Protein AF-A0A484ZHR4-F1 (afdb_monomer_lite)

Secondary structure (DSSP, 8-state):
--EEES-EEE-TT-EEEEEEESS-EEES-EEE-TT-EEEEEEES-EEEE-S----SEEEEETT-EEEE-S-----------

pLDDT: mean 91.7, std 12.53, range [49.0, 98.44]

Radius of gyration: 14.89 Å; chains: 1; bounding box: 23×51×29 Å

Structure (mmCIF, N/CA/C/O backbone):
data_AF-A0A484ZHR4-F1
#
_entry.id   AF-A0A484ZHR4-F1
#
loop_
_atom_site.group_PDB
_atom_site.id
_atom_site.type_symbol
_atom_site.label_atom_id
_atom_site.label_alt_id
_atom_site.label_comp_id
_atom_site.label_asym_id
_atom_site.label_entity_id
_atom_site.label_seq_id
_atom_site.pdbx_PDB_ins_code
_atom_site.Cartn_x
_atom_site.Cartn_y
_atom_site.Cartn_z
_atom_site.occupancy
_atom_site.B_iso_or_equiv
_atom_site.auth_seq_id
_atom_site.auth_comp_id
_atom_site.auth_asym_id
_atom_site.auth_atom_id
_atom_site.pdbx_PDB_model_num
ATOM 1 N N . MET A 1 1 ? -2.843 -12.230 12.505 1.00 85.31 1 MET A N 1
ATOM 2 C CA . MET A 1 1 ? -2.160 -10.935 12.687 1.00 85.31 1 MET A CA 1
ATOM 3 C C . MET A 1 1 ? -0.766 -11.007 12.078 1.00 85.31 1 MET A C 1
ATOM 5 O O . MET A 1 1 ? 0.035 -11.828 12.512 1.00 85.31 1 MET A O 1
ATOM 9 N N . MET A 1 2 ? -0.499 -10.178 11.071 1.00 92.06 2 MET A N 1
ATOM 10 C CA . MET A 1 2 ? 0.781 -10.045 10.370 1.00 92.06 2 MET A CA 1
ATOM 11 C C . MET A 1 2 ? 1.375 -8.654 10.629 1.00 92.06 2 MET A C 1
ATOM 13 O O . MET A 1 2 ? 0.634 -7.685 10.778 1.00 92.06 2 MET A O 1
ATOM 17 N N . GLN A 1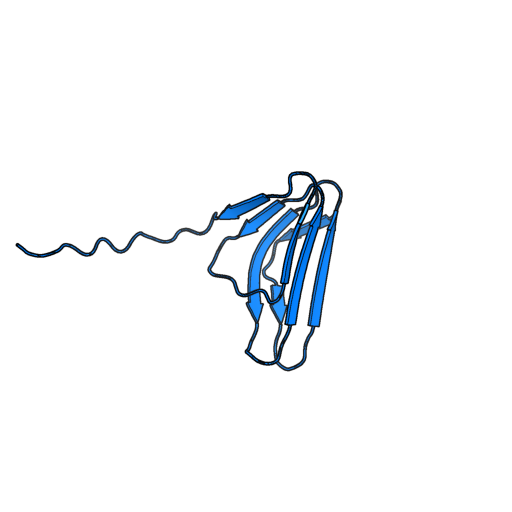 3 ? 2.703 -8.554 10.695 1.00 96.69 3 GLN A N 1
ATOM 18 C CA . GLN A 1 3 ? 3.423 -7.289 10.848 1.00 96.69 3 GLN A CA 1
ATOM 19 C C . GLN A 1 3 ? 4.500 -7.202 9.767 1.00 96.69 3 GLN A C 1
ATOM 21 O O . GLN A 1 3 ? 5.459 -7.973 9.789 1.00 96.69 3 GLN A O 1
ATOM 26 N N . ILE A 1 4 ? 4.337 -6.282 8.818 1.00 96.50 4 ILE A N 1
ATOM 27 C CA . ILE A 1 4 ? 5.301 -6.039 7.744 1.00 96.50 4 ILE A CA 1
ATOM 28 C C . ILE A 1 4 ? 5.987 -4.705 8.014 1.00 96.50 4 ILE A C 1
ATOM 30 O O . ILE A 1 4 ? 5.350 -3.655 8.006 1.00 96.50 4 ILE A O 1
ATOM 34 N N . ASN A 1 5 ? 7.300 -4.752 8.226 1.00 96.44 5 ASN A N 1
ATOM 35 C CA . ASN A 1 5 ? 8.141 -3.570 8.376 1.00 96.44 5 ASN A CA 1
ATOM 36 C C . ASN A 1 5 ? 9.103 -3.514 7.191 1.00 96.44 5 ASN A C 1
ATOM 38 O O . ASN A 1 5 ? 10.123 -4.201 7.171 1.00 96.44 5 ASN A O 1
ATOM 42 N N . GLY A 1 6 ? 8.734 -2.737 6.180 1.00 94.44 6 GLY A N 1
ATOM 43 C CA . GLY A 1 6 ? 9.401 -2.706 4.886 1.00 94.44 6 GLY A CA 1
ATOM 44 C C . GLY A 1 6 ? 8.439 -2.260 3.792 1.00 94.44 6 GLY A C 1
ATOM 45 O O . GLY A 1 6 ? 7.225 -2.403 3.924 1.00 94.44 6 GLY A O 1
ATOM 46 N N . GLY A 1 7 ? 8.981 -1.679 2.723 1.00 95.19 7 GLY A N 1
ATOM 47 C CA . GLY A 1 7 ? 8.166 -1.275 1.581 1.00 95.19 7 GLY A CA 1
ATOM 48 C C . GLY A 1 7 ? 7.802 -2.453 0.678 1.00 95.19 7 GLY A C 1
ATOM 49 O O . GLY A 1 7 ? 8.533 -3.442 0.605 1.00 95.19 7 GLY A O 1
ATOM 50 N N . LEU A 1 8 ? 6.688 -2.318 -0.033 1.00 97.56 8 LEU A N 1
ATOM 51 C CA . LEU A 1 8 ? 6.274 -3.224 -1.098 1.00 97.56 8 LEU A CA 1
ATOM 52 C C . LEU A 1 8 ? 6.786 -2.662 -2.423 1.00 97.56 8 LEU A C 1
ATOM 54 O O . LEU A 1 8 ? 6.472 -1.524 -2.766 1.00 97.56 8 LEU A O 1
ATOM 58 N N . TYR A 1 9 ? 7.574 -3.442 -3.157 1.00 97.38 9 TYR A N 1
ATOM 59 C CA . TYR A 1 9 ? 8.162 -3.013 -4.425 1.00 97.38 9 TYR A CA 1
ATOM 60 C C . TYR A 1 9 ? 7.899 -4.065 -5.495 1.00 97.38 9 TYR A C 1
ATOM 62 O O . TYR A 1 9 ? 8.457 -5.160 -5.437 1.00 97.38 9 TYR A O 1
ATOM 70 N N . ALA A 1 10 ? 7.060 -3.726 -6.470 1.00 97.75 10 ALA A N 1
ATOM 71 C CA . ALA A 1 10 ? 6.802 -4.565 -7.633 1.00 97.75 10 ALA A CA 1
ATOM 72 C C . ALA A 1 10 ? 7.495 -3.975 -8.870 1.00 97.75 10 ALA A C 1
ATOM 74 O O . ALA A 1 10 ? 7.450 -2.771 -9.112 1.00 97.75 10 ALA A O 1
ATOM 75 N N . GLN A 1 11 ? 8.158 -4.821 -9.653 1.00 96.94 11 GLN A N 1
ATOM 76 C CA . GLN A 1 11 ? 8.837 -4.426 -10.888 1.00 96.94 11 GLN A CA 1
ATOM 77 C C . GLN A 1 11 ? 8.543 -5.424 -11.999 1.00 96.94 11 GLN A C 1
ATOM 79 O O . GLN A 1 11 ? 8.295 -6.606 -11.745 1.00 96.94 11 GLN A O 1
ATOM 84 N N . ASN A 1 12 ? 8.655 -4.971 -13.241 1.00 95.06 12 ASN A N 1
ATOM 85 C CA . ASN A 1 12 ? 8.281 -5.708 -14.434 1.00 95.06 12 ASN A CA 1
ATOM 86 C C . ASN A 1 12 ? 6.834 -6.203 -14.298 1.00 95.06 12 ASN A C 1
ATOM 88 O O . ASN A 1 12 ? 5.976 -5.519 -13.767 1.00 95.06 12 ASN A O 1
ATOM 92 N N . ARG A 1 13 ? 6.550 -7.439 -14.708 1.00 95.62 13 ARG A N 1
ATOM 93 C CA . ARG A 1 13 ? 5.215 -8.048 -14.603 1.00 95.62 13 ARG A CA 1
ATOM 94 C C . ARG A 1 13 ? 4.944 -8.681 -13.227 1.00 95.62 13 ARG A C 1
ATOM 96 O O . ARG A 1 13 ? 4.177 -9.638 -13.148 1.00 95.62 13 ARG A O 1
ATOM 103 N N . ALA A 1 14 ? 5.631 -8.233 -12.172 1.00 97.69 14 ALA A N 1
ATOM 104 C CA . ALA A 1 14 ? 5.439 -8.773 -10.829 1.00 97.69 14 ALA A CA 1
ATOM 105 C C . ALA A 1 14 ? 4.086 -8.348 -10.253 1.00 97.69 14 ALA A C 1
ATOM 107 O O . ALA A 1 14 ? 3.623 -7.229 -10.475 1.00 97.69 14 ALA A O 1
ATOM 108 N N . VAL A 1 15 ? 3.489 -9.245 -9.473 1.00 97.81 15 VAL A N 1
ATOM 109 C CA . VAL A 1 15 ? 2.233 -9.000 -8.767 1.00 97.81 15 VAL A CA 1
ATOM 110 C C . VAL A 1 15 ? 2.477 -9.180 -7.278 1.00 97.81 15 VAL A C 1
ATOM 112 O O . VAL A 1 15 ? 2.935 -10.236 -6.843 1.00 97.81 15 VAL A O 1
ATOM 115 N N . ILE A 1 16 ? 2.164 -8.142 -6.510 1.00 97.94 16 ILE A N 1
ATOM 116 C CA . ILE A 1 16 ? 2.002 -8.203 -5.062 1.00 97.94 16 ILE A CA 1
ATOM 117 C C . ILE A 1 16 ? 0.508 -8.076 -4.800 1.00 97.94 16 ILE A C 1
ATOM 119 O O . ILE A 1 16 ? -0.078 -7.029 -5.061 1.00 97.94 16 ILE A O 1
ATOM 123 N N . ASP A 1 17 ? -0.099 -9.146 -4.307 1.00 97.88 17 ASP A N 1
ATOM 124 C CA . ASP A 1 17 ? -1.481 -9.148 -3.840 1.00 97.88 17 ASP A CA 1
ATOM 125 C C . ASP A 1 17 ? -1.457 -9.433 -2.340 1.00 97.88 17 ASP A C 1
ATOM 127 O O . ASP A 1 17 ? -1.104 -10.537 -1.916 1.00 97.88 17 ASP A O 1
ATOM 131 N N . LEU A 1 18 ? -1.687 -8.392 -1.540 1.00 97.56 18 LEU A N 1
ATOM 132 C CA . LEU A 1 18 ? -1.543 -8.442 -0.092 1.00 97.56 18 LEU A CA 1
ATOM 133 C C . LEU A 1 18 ? -2.906 -8.272 0.576 1.00 97.56 18 LEU A C 1
ATOM 135 O O . LEU A 1 18 ? -3.503 -7.198 0.523 1.00 97.56 18 LEU A O 1
ATOM 139 N N . ASP A 1 19 ? -3.342 -9.326 1.260 1.00 97.81 19 ASP A N 1
ATOM 140 C CA . ASP A 1 19 ? -4.518 -9.323 2.124 1.00 97.81 19 ASP A CA 1
ATOM 141 C C . ASP A 1 19 ? -4.082 -9.233 3.595 1.00 97.81 19 ASP A C 1
ATOM 143 O O . ASP A 1 19 ? -3.338 -10.076 4.109 1.00 97.81 19 ASP A O 1
ATOM 147 N N . MET A 1 20 ? -4.505 -8.163 4.262 1.00 97.69 20 MET A N 1
ATOM 148 C CA . MET A 1 20 ? -4.229 -7.875 5.661 1.00 97.69 20 MET A CA 1
ATOM 149 C C . MET A 1 20 ? -5.520 -7.954 6.463 1.00 97.69 20 MET A C 1
ATOM 151 O O . MET A 1 20 ? -6.410 -7.129 6.284 1.00 97.69 20 MET A O 1
ATOM 155 N N . THR A 1 21 ? -5.581 -8.884 7.414 1.00 97.38 21 THR A N 1
ATOM 156 C CA . THR A 1 21 ? -6.750 -9.058 8.284 1.00 97.38 21 THR A CA 1
ATOM 157 C C . THR A 1 21 ? -6.384 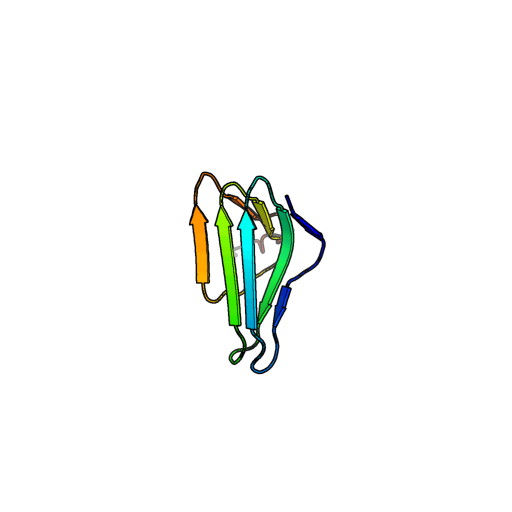-9.016 9.768 1.00 97.38 21 THR A C 1
ATOM 159 O O . THR A 1 21 ? -5.235 -9.272 10.151 1.00 97.38 21 THR A O 1
ATOM 162 N N . SER A 1 22 ? -7.375 -8.787 10.631 1.00 95.00 22 SER A N 1
ATOM 163 C CA . SER A 1 22 ? -7.298 -9.094 12.071 1.00 95.00 22 SER A CA 1
ATOM 164 C C . SER A 1 22 ? -6.159 -8.365 12.804 1.00 95.00 22 SER A C 1
ATOM 166 O O . SER A 1 22 ? -5.237 -8.997 13.341 1.00 95.00 22 SER A O 1
ATOM 168 N N . GLY A 1 23 ? -6.191 -7.034 12.784 1.00 95.62 23 GLY A N 1
ATOM 169 C CA . GLY A 1 23 ? -5.204 -6.167 13.428 1.00 95.62 23 GLY A CA 1
ATOM 170 C C . GLY A 1 23 ? -3.829 -6.168 12.758 1.00 95.62 23 GLY A C 1
ATOM 171 O O . GLY A 1 23 ? -2.836 -5.816 13.398 1.00 95.62 23 GLY A O 1
ATOM 172 N N . SER A 1 24 ? -3.721 -6.615 11.503 1.00 98.19 24 SER A N 1
ATOM 173 C CA . SER A 1 24 ? -2.436 -6.642 10.796 1.00 98.19 24 SER A CA 1
ATOM 174 C C . SER A 1 24 ? -1.929 -5.228 10.520 1.00 98.19 24 SER A C 1
ATOM 176 O O . SER A 1 24 ? -2.720 -4.300 10.337 1.00 98.19 24 SER A O 1
ATOM 178 N N . ALA A 1 25 ? -0.606 -5.057 10.462 1.00 98.00 25 ALA A N 1
ATOM 179 C CA . ALA A 1 25 ? -0.023 -3.770 10.110 1.00 98.00 25 ALA A CA 1
ATOM 180 C C . ALA A 1 25 ? 1.103 -3.846 9.075 1.00 98.00 25 ALA A C 1
ATOM 182 O O . ALA A 1 25 ? 1.944 -4.744 9.098 1.00 98.00 25 ALA A O 1
ATOM 183 N N . LEU A 1 26 ? 1.115 -2.847 8.193 1.00 98.31 26 LEU A N 1
ATOM 184 C CA . LEU A 1 26 ? 2.165 -2.559 7.222 1.00 98.31 26 LEU A CA 1
ATOM 185 C C . LEU A 1 26 ? 2.785 -1.213 7.588 1.00 98.31 26 LEU A C 1
ATOM 187 O O . LEU A 1 26 ? 2.076 -0.218 7.699 1.00 98.31 26 LEU A O 1
ATOM 191 N N . THR A 1 27 ? 4.100 -1.161 7.754 1.00 97.88 27 THR A N 1
ATOM 192 C CA . THR A 1 27 ? 4.855 0.083 7.928 1.00 97.88 27 THR A CA 1
ATOM 193 C C . THR A 1 27 ? 5.880 0.191 6.811 1.00 97.88 27 THR A C 1
ATOM 195 O O . THR A 1 27 ? 6.871 -0.539 6.788 1.00 97.88 27 THR A O 1
ATOM 198 N N . GLY A 1 28 ? 5.630 1.100 5.874 1.00 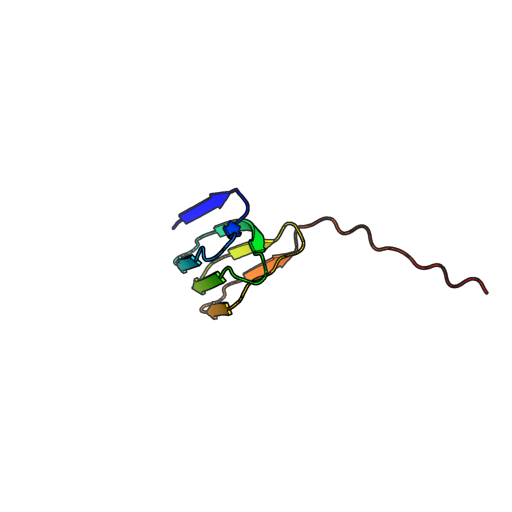96.75 28 GLY A N 1
ATOM 199 C CA . GLY A 1 28 ? 6.398 1.220 4.641 1.00 96.75 28 GLY A CA 1
ATOM 200 C C . GLY A 1 28 ? 5.611 1.939 3.552 1.00 96.75 28 GLY A C 1
ATOM 201 O O . GLY A 1 28 ? 4.447 2.288 3.741 1.00 96.75 28 GLY A O 1
ATOM 202 N N . LEU A 1 29 ? 6.246 2.145 2.406 1.00 96.75 29 LEU A N 1
ATOM 203 C CA . LEU A 1 29 ? 5.595 2.621 1.188 1.00 96.75 29 LEU A CA 1
ATOM 204 C C . LEU A 1 29 ? 5.248 1.439 0.276 1.00 96.75 29 LEU A C 1
ATOM 206 O O . LEU A 1 29 ? 5.820 0.358 0.418 1.00 96.75 29 LEU A O 1
ATOM 210 N N . ALA A 1 30 ? 4.352 1.648 -0.678 1.00 97.75 30 ALA A N 1
ATOM 211 C CA . ALA A 1 30 ? 4.088 0.705 -1.759 1.00 97.75 30 ALA A CA 1
ATOM 212 C C . ALA A 1 30 ? 4.438 1.366 -3.090 1.00 97.75 30 ALA A C 1
ATOM 214 O O . ALA A 1 30 ? 4.000 2.481 -3.347 1.00 97.75 30 ALA A O 1
ATOM 215 N N . ASN A 1 31 ? 5.236 0.720 -3.931 1.00 97.38 31 ASN A N 1
ATOM 216 C CA . ASN A 1 31 ? 5.618 1.274 -5.221 1.00 97.38 31 ASN A CA 1
ATOM 217 C C . ASN A 1 31 ? 5.646 0.201 -6.307 1.00 97.38 31 ASN A C 1
ATOM 219 O O . ASN A 1 31 ? 5.946 -0.969 -6.053 1.00 97.38 31 ASN A O 1
ATOM 223 N N . GLN A 1 32 ? 5.372 0.636 -7.530 1.00 96.62 32 GLN A N 1
ATOM 224 C CA . GLN A 1 32 ? 5.408 -0.195 -8.717 1.00 96.62 32 GLN A CA 1
ATOM 225 C C . GLN A 1 32 ? 5.906 0.576 -9.939 1.00 96.62 32 GLN A C 1
ATOM 227 O O . GLN A 1 32 ? 5.732 1.793 -10.026 1.00 96.62 32 GLN A O 1
ATOM 232 N N . ASP A 1 33 ? 6.477 -0.139 -10.909 1.00 94.69 33 ASP A N 1
ATOM 233 C CA . ASP A 1 33 ? 6.546 0.384 -12.274 1.00 94.69 33 ASP A CA 1
ATOM 234 C C . ASP A 1 33 ? 5.211 0.211 -13.018 1.00 94.69 33 ASP A C 1
ATOM 236 O O . ASP A 1 33 ? 4.290 -0.444 -12.540 1.00 94.69 33 ASP A O 1
ATOM 240 N N . ALA A 1 34 ? 5.099 0.810 -14.206 1.00 91.62 34 ALA A N 1
ATOM 241 C CA . ALA A 1 34 ? 3.851 0.852 -14.970 1.00 91.62 34 ALA A CA 1
ATOM 242 C C . ALA A 1 34 ? 3.319 -0.524 -15.417 1.00 91.62 34 ALA A C 1
ATOM 244 O O . ALA A 1 34 ? 2.169 -0.615 -15.845 1.00 91.62 34 ALA A O 1
ATOM 245 N N . THR A 1 35 ? 4.146 -1.573 -15.380 1.00 95.00 35 THR A N 1
ATOM 246 C CA . THR A 1 35 ? 3.777 -2.922 -15.833 1.00 95.00 35 THR A CA 1
ATOM 247 C C . THR A 1 35 ? 3.501 -3.895 -14.697 1.00 95.00 35 THR A C 1
ATOM 249 O O . THR A 1 35 ? 3.025 -5.004 -14.963 1.00 95.00 35 THR A O 1
ATOM 252 N N . ALA A 1 36 ? 3.793 -3.493 -13.461 1.00 97.62 36 ALA A N 1
ATOM 253 C CA . ALA A 1 36 ? 3.615 -4.331 -12.293 1.00 97.62 36 ALA A CA 1
ATOM 254 C C . ALA A 1 36 ? 2.207 -4.167 -11.714 1.00 97.62 36 ALA A C 1
ATOM 256 O O . ALA A 1 36 ? 1.319 -3.528 -12.289 1.00 97.62 36 ALA A O 1
ATOM 257 N N . THR A 1 37 ? 1.948 -4.840 -10.599 1.00 97.94 37 THR A N 1
ATOM 258 C CA . THR A 1 37 ? 0.703 -4.671 -9.858 1.00 97.94 37 THR A CA 1
ATOM 259 C C . THR A 1 37 ? 0.960 -4.798 -8.369 1.00 97.94 37 THR A C 1
ATOM 261 O O . THR A 1 37 ? 1.581 -5.760 -7.920 1.00 97.94 37 THR A O 1
ATOM 264 N N . VAL A 1 38 ? 0.448 -3.839 -7.605 1.00 98.31 38 VAL A N 1
ATOM 265 C CA . VAL A 1 38 ? 0.344 -3.899 -6.149 1.00 98.31 38 VAL A CA 1
ATOM 266 C C . VAL A 1 38 ? -1.119 -3.697 -5.768 1.00 98.31 38 VAL A C 1
ATOM 268 O O . VAL A 1 38 ? -1.664 -2.604 -5.929 1.00 98.31 38 VAL A O 1
ATOM 271 N N . ASN A 1 39 ? -1.749 -4.753 -5.264 1.00 98.44 39 ASN A N 1
ATOM 272 C CA . ASN A 1 39 ? -3.097 -4.735 -4.711 1.00 98.44 39 ASN A CA 1
ATOM 273 C C . ASN A 1 39 ? -3.017 -4.885 -3.192 1.00 98.44 39 ASN A C 1
ATOM 275 O O . ASN A 1 39 ? -2.264 -5.719 -2.685 1.00 98.44 39 ASN A O 1
ATOM 279 N N . LEU A 1 40 ? -3.790 -4.069 -2.478 1.00 98.19 40 LEU A N 1
ATOM 280 C CA . LEU A 1 40 ? -3.847 -4.085 -1.024 1.00 98.19 40 LEU A CA 1
ATOM 281 C C . LEU A 1 40 ? -5.302 -4.166 -0.557 1.00 98.19 40 LEU A C 1
ATOM 283 O O . LEU A 1 40 ? -6.074 -3.222 -0.736 1.00 98.19 40 LEU A O 1
ATOM 287 N N . ALA A 1 41 ? -5.655 -5.285 0.068 1.00 98.31 41 ALA A N 1
ATOM 288 C CA . ALA A 1 41 ? -6.911 -5.466 0.781 1.00 98.31 41 ALA A CA 1
ATOM 289 C C . ALA A 1 41 ? -6.640 -5.419 2.288 1.00 98.31 41 ALA A C 1
ATOM 291 O O . ALA A 1 41 ? -5.738 -6.086 2.789 1.00 98.31 41 ALA A O 1
ATOM 292 N N . MET A 1 42 ? -7.384 -4.585 3.011 1.00 98.38 42 MET A N 1
ATOM 293 C CA . MET A 1 42 ? -7.211 -4.391 4.447 1.00 98.38 42 MET A CA 1
ATOM 294 C C . MET A 1 42 ? -8.546 -4.510 5.167 1.00 98.38 42 MET A C 1
ATOM 296 O O . MET A 1 42 ? -9.426 -3.666 4.994 1.00 98.38 42 MET A O 1
ATOM 300 N N . ASP A 1 43 ? -8.642 -5.469 6.076 1.00 98.31 43 ASP A N 1
ATOM 301 C CA . ASP A 1 43 ? -9.776 -5.692 6.963 1.00 98.31 43 ASP A CA 1
ATOM 302 C C . ASP A 1 43 ? -9.340 -5.588 8.432 1.00 98.31 43 ASP A C 1
ATOM 304 O O . ASP A 1 43 ? -8.432 -6.308 8.857 1.00 98.31 43 ASP A O 1
ATOM 308 N N . ASP A 1 44 ? -9.932 -4.664 9.199 1.00 98.06 44 ASP A N 1
ATOM 309 C CA . ASP A 1 44 ? -9.529 -4.377 10.590 1.00 98.06 44 ASP A CA 1
ATOM 310 C C . ASP A 1 44 ? -7.997 -4.233 10.733 1.00 98.06 44 ASP A C 1
ATOM 312 O O . ASP A 1 44 ? -7.353 -4.872 11.560 1.00 98.06 44 ASP A O 1
ATOM 316 N N . SER A 1 45 ? -7.365 -3.482 9.828 1.00 98.44 45 SER A N 1
ATOM 317 C CA . SER A 1 45 ? -5.903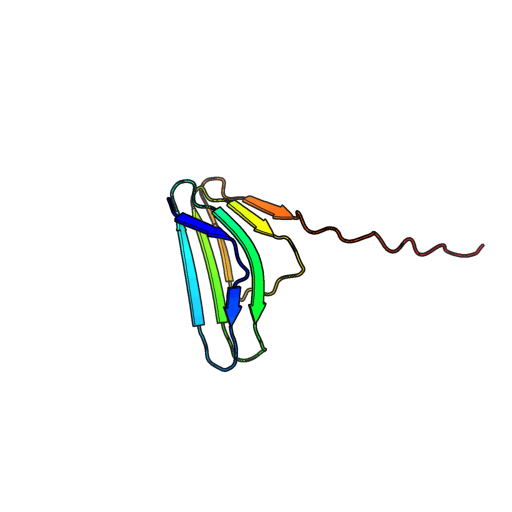 -3.453 9.684 1.00 98.44 45 SER A CA 1
ATOM 318 C C . SER A 1 45 ? -5.358 -2.043 9.440 1.00 98.44 45 SER A C 1
ATOM 320 O O . SER A 1 45 ? -6.090 -1.099 9.136 1.00 98.44 45 SER A O 1
ATOM 322 N N . ARG A 1 46 ? -4.041 -1.860 9.585 1.00 98.19 46 ARG A N 1
ATOM 323 C CA . ARG A 1 46 ? -3.410 -0.533 9.522 1.00 98.19 46 ARG A CA 1
ATOM 324 C C . ARG A 1 46 ? -2.214 -0.469 8.586 1.00 98.19 46 ARG A C 1
ATOM 326 O O . ARG A 1 46 ? -1.275 -1.243 8.707 1.00 98.19 46 ARG A O 1
ATOM 333 N N . TRP A 1 47 ? -2.181 0.541 7.729 1.00 98.25 47 TRP A N 1
ATOM 334 C CA . TRP A 1 47 ? -1.014 0.871 6.922 1.00 98.25 47 TRP A CA 1
ATOM 335 C C . TRP A 1 47 ? -0.425 2.206 7.381 1.00 98.25 47 TRP A C 1
ATOM 337 O O . TRP A 1 47 ? -1.026 3.260 7.201 1.00 98.25 47 TRP A O 1
ATOM 347 N N . ASN A 1 48 ? 0.759 2.168 7.986 1.00 97.69 48 ASN A N 1
ATOM 348 C CA . ASN A 1 48 ? 1.589 3.335 8.266 1.00 97.69 48 ASN A CA 1
ATOM 349 C C . ASN A 1 48 ? 2.407 3.677 7.007 1.00 97.69 48 ASN A C 1
ATOM 351 O O . ASN A 1 48 ? 3.523 3.182 6.814 1.00 97.69 48 ASN A O 1
ATOM 355 N N . MET A 1 49 ? 1.817 4.489 6.133 1.00 97.19 49 MET A N 1
ATOM 356 C CA . MET A 1 49 ? 2.397 4.921 4.865 1.00 97.19 49 MET A CA 1
ATOM 357 C C . MET A 1 49 ? 3.450 6.004 5.119 1.00 97.19 49 MET A C 1
ATOM 359 O O . MET A 1 49 ? 3.130 7.155 5.430 1.00 97.19 49 MET A O 1
ATOM 363 N N . ASN A 1 50 ? 4.725 5.630 5.005 1.00 95.25 50 ASN A N 1
ATOM 364 C CA . ASN A 1 50 ? 5.858 6.490 5.362 1.00 95.25 50 ASN A CA 1
ATOM 365 C C . ASN A 1 50 ? 6.532 7.199 4.172 1.00 95.25 50 ASN A C 1
ATOM 367 O O . ASN A 1 50 ? 7.541 7.876 4.358 1.00 95.25 50 ASN A O 1
ATOM 371 N N . GLY A 1 51 ? 5.960 7.084 2.975 1.00 93.62 51 GLY A N 1
ATOM 372 C CA . GLY A 1 51 ? 6.399 7.771 1.764 1.00 93.62 51 GLY A CA 1
ATOM 373 C C . GLY A 1 51 ? 5.338 7.686 0.671 1.00 93.62 51 GLY A C 1
ATOM 374 O O . GLY A 1 51 ? 4.384 6.913 0.800 1.00 93.62 51 GLY A O 1
ATOM 375 N N . ASP A 1 52 ? 5.507 8.476 -0.390 1.00 94.38 52 ASP A N 1
ATOM 376 C CA . ASP A 1 52 ? 4.620 8.459 -1.558 1.00 94.38 52 ASP A CA 1
ATOM 377 C C . ASP A 1 52 ? 4.476 7.030 -2.092 1.00 94.38 52 ASP A C 1
ATOM 379 O O . ASP A 1 52 ? 5.450 6.276 -2.153 1.00 94.38 52 ASP A O 1
ATOM 383 N N . SER A 1 53 ? 3.245 6.640 -2.425 1.00 96.62 53 SER A N 1
ATOM 384 C CA . SER A 1 53 ? 2.925 5.258 -2.772 1.00 96.62 53 SER A CA 1
ATOM 385 C C . SER A 1 53 ? 2.013 5.169 -3.986 1.00 96.62 53 SER A C 1
ATOM 387 O O . SER A 1 53 ? 1.145 6.017 -4.195 1.00 96.62 53 SER A O 1
ATOM 389 N N . LEU A 1 54 ? 2.210 4.107 -4.761 1.00 96.81 54 LEU A N 1
ATOM 390 C CA . LEU A 1 54 ? 1.413 3.724 -5.915 1.00 96.81 54 LEU A CA 1
ATOM 391 C C . LEU A 1 54 ? 0.874 2.312 -5.688 1.00 96.81 54 LEU A C 1
ATOM 393 O O . LEU A 1 54 ? 1.640 1.368 -5.499 1.00 96.81 54 LEU A O 1
ATOM 397 N N . VAL A 1 55 ? -0.450 2.185 -5.725 1.00 97.31 55 VAL A N 1
ATOM 398 C CA . VAL A 1 55 ? -1.180 0.914 -5.656 1.00 97.31 55 VAL A CA 1
ATOM 399 C C . VAL A 1 55 ? -2.224 0.886 -6.765 1.00 97.31 55 VAL A C 1
ATOM 401 O O . VAL A 1 55 ? -2.765 1.927 -7.137 1.00 97.31 55 VAL A O 1
ATOM 404 N N . ASN A 1 56 ? -2.497 -0.295 -7.307 1.00 98.06 56 ASN A N 1
ATOM 405 C CA . ASN A 1 56 ? -3.479 -0.475 -8.373 1.00 98.06 56 ASN A CA 1
ATOM 406 C C . ASN A 1 56 ? -4.889 -0.557 -7.787 1.00 98.06 56 ASN A C 1
ATOM 408 O O . ASN A 1 56 ? -5.803 0.079 -8.302 1.00 98.06 56 ASN A O 1
ATOM 412 N N . ASN A 1 57 ? -5.047 -1.309 -6.695 1.00 97.81 57 ASN A N 1
ATOM 413 C CA . ASN A 1 57 ? -6.302 -1.435 -5.965 1.00 97.81 57 ASN A CA 1
ATOM 414 C C . ASN A 1 57 ? -6.043 -1.310 -4.465 1.00 97.81 57 ASN A C 1
ATOM 416 O O . ASN A 1 57 ? -5.134 -1.948 -3.933 1.00 97.81 57 ASN A O 1
ATOM 420 N N . LEU A 1 58 ? -6.863 -0.500 -3.796 1.00 97.94 58 LEU A N 1
ATOM 421 C CA . LEU A 1 58 ? -6.858 -0.336 -2.348 1.00 97.94 58 LEU A CA 1
ATOM 422 C C . LEU A 1 58 ? -8.272 -0.546 -1.816 1.00 97.94 58 LEU A C 1
ATOM 424 O O . LEU A 1 58 ? -9.168 0.248 -2.105 1.00 97.94 58 LEU A O 1
ATOM 428 N N . GLN A 1 59 ? -8.457 -1.593 -1.022 1.00 98.38 59 GLN A N 1
ATOM 429 C CA . GLN A 1 59 ? -9.710 -1.885 -0.340 1.00 98.38 59 GLN A CA 1
ATOM 430 C C . GLN A 1 59 ? -9.513 -1.770 1.170 1.00 98.38 59 GLN A C 1
ATOM 432 O O . GLN A 1 59 ? -8.626 -2.403 1.734 1.00 98.38 59 GLN A O 1
ATOM 437 N N . LEU A 1 60 ? -10.367 -0.980 1.823 1.00 97.94 60 LEU A N 1
ATOM 438 C CA . LEU A 1 60 ? -10.370 -0.779 3.271 1.00 97.94 60 LEU A CA 1
ATOM 439 C C . LEU A 1 60 ? -11.748 -1.156 3.824 1.00 97.94 60 LEU A C 1
ATOM 441 O O . LEU A 1 60 ? -12.748 -0.527 3.480 1.00 97.94 60 LEU A O 1
ATOM 445 N N . THR A 1 61 ? -11.804 -2.163 4.686 1.00 97.88 61 THR A N 1
ATOM 446 C CA . THR A 1 61 ? -13.028 -2.642 5.341 1.00 97.88 61 THR A CA 1
ATOM 447 C C . THR A 1 61 ? -12.846 -2.749 6.855 1.00 97.88 61 THR A C 1
ATOM 449 O O . THR A 1 61 ? -11.730 -2.696 7.370 1.00 97.88 61 THR A O 1
ATOM 452 N N . ASN A 1 62 ? -13.963 -2.823 7.589 1.00 96.88 62 ASN A N 1
ATOM 453 C CA . ASN A 1 62 ? -14.001 -3.064 9.038 1.00 96.88 62 ASN A CA 1
ATOM 454 C C . ASN A 1 62 ? -13.070 -2.164 9.874 1.00 96.88 62 ASN A C 1
ATOM 456 O O . ASN A 1 62 ? -12.389 -2.624 10.780 1.00 96.88 62 ASN A O 1
ATOM 460 N N . GLY A 1 63 ? -13.044 -0.860 9.576 1.00 95.56 63 GLY A N 1
ATOM 461 C CA . GLY A 1 63 ? -12.262 0.112 10.351 1.00 95.56 63 GLY A CA 1
ATOM 462 C C . GLY A 1 63 ? -10.780 0.186 9.982 1.00 95.56 63 GLY A C 1
ATOM 463 O O . GLY A 1 63 ? -10.015 0.830 10.698 1.00 95.56 63 GLY A O 1
ATOM 464 N N . SER A 1 64 ? -10.372 -0.419 8.863 1.00 98.19 64 SER A N 1
ATOM 465 C CA . SER A 1 64 ? -9.008 -0.293 8.355 1.00 98.19 64 SER A CA 1
ATOM 466 C C . SER A 1 64 ? -8.590 1.158 8.118 1.00 98.19 64 SER A C 1
ATOM 468 O O . SER A 1 64 ? -9.370 1.987 7.647 1.00 98.19 64 SER A O 1
ATOM 470 N N . THR A 1 65 ? -7.326 1.466 8.417 1.00 98.00 65 THR A N 1
ATOM 471 C CA . THR A 1 65 ? -6.791 2.833 8.336 1.00 98.00 65 THR A CA 1
ATOM 472 C C . THR A 1 65 ? -5.499 2.906 7.538 1.00 98.00 65 THR A C 1
ATOM 474 O O . THR A 1 65 ? -4.603 2.080 7.704 1.00 98.00 65 THR A O 1
ATOM 477 N N . VAL A 1 66 ? -5.368 3.957 6.728 1.00 97.81 66 VAL A N 1
ATOM 478 C CA . VAL A 1 66 ? -4.085 4.388 6.163 1.00 97.81 66 VAL A CA 1
ATOM 479 C C . VAL A 1 66 ? -3.655 5.643 6.911 1.00 97.81 66 VAL A C 1
ATOM 481 O O . VAL A 1 66 ? -4.335 6.667 6.882 1.00 97.81 66 VAL A O 1
ATOM 484 N N . ALA A 1 67 ? -2.540 5.553 7.624 1.00 96.38 67 ALA A N 1
ATOM 485 C CA . ALA A 1 67 ? -1.940 6.656 8.348 1.00 96.38 67 ALA A CA 1
ATOM 486 C C . ALA A 1 67 ? -0.728 7.171 7.574 1.00 96.38 67 ALA A C 1
ATOM 488 O O . ALA A 1 67 ? 0.260 6.458 7.415 1.00 96.38 67 ALA A O 1
ATOM 489 N N . PHE A 1 68 ? -0.791 8.422 7.126 1.00 94.75 68 PHE A N 1
ATOM 490 C CA . PHE A 1 68 ? 0.326 9.099 6.473 1.00 94.75 68 PHE A CA 1
ATOM 491 C C . PHE A 1 68 ? 1.337 9.532 7.535 1.00 94.75 68 PHE A C 1
ATOM 493 O O . PHE A 1 68 ? 1.137 10.521 8.238 1.00 94.75 68 PHE A O 1
ATOM 500 N N . THR A 1 69 ? 2.406 8.757 7.687 1.00 92.44 69 THR A N 1
ATOM 501 C CA . THR A 1 69 ? 3.465 8.989 8.682 1.00 92.44 69 THR A CA 1
ATOM 502 C C . THR A 1 69 ? 4.761 9.494 8.051 1.00 92.44 69 THR A C 1
ATOM 504 O O . THR A 1 69 ? 5.743 9.708 8.758 1.00 92.44 69 THR A O 1
ATOM 507 N N . GLY A 1 70 ? 4.792 9.645 6.725 1.00 80.44 70 GLY A N 1
ATOM 508 C CA . GLY A 1 70 ? 5.932 10.208 6.009 1.00 80.44 70 GLY A CA 1
ATOM 509 C C . GLY A 1 70 ? 6.131 11.685 6.342 1.00 80.44 70 GLY A C 1
ATOM 510 O O . GLY A 1 70 ? 5.175 12.450 6.460 1.00 80.44 70 GLY A O 1
ATOM 511 N N . THR A 1 71 ? 7.385 12.111 6.482 1.00 69.12 71 THR A N 1
ATOM 512 C CA . THR A 1 71 ? 7.728 13.518 6.707 1.00 69.12 71 THR A CA 1
ATOM 513 C C . THR A 1 71 ? 7.818 14.249 5.370 1.00 69.12 71 THR A C 1
ATOM 515 O O . THR A 1 71 ? 8.909 14.458 4.839 1.00 69.12 71 THR A O 1
ATOM 518 N N . THR A 1 72 ? 6.692 14.664 4.794 1.00 58.38 72 THR A N 1
ATOM 519 C CA . THR A 1 72 ? 6.745 15.690 3.746 1.00 58.38 72 THR A CA 1
ATOM 520 C C . TH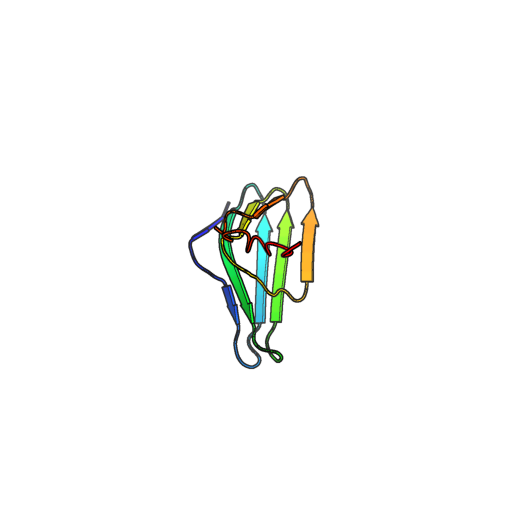R A 1 72 ? 6.976 17.035 4.425 1.00 58.38 72 THR A C 1
ATOM 522 O O . THR A 1 72 ? 6.066 17.557 5.069 1.00 58.38 72 THR A O 1
ATOM 525 N N . THR A 1 73 ? 8.171 17.619 4.303 1.00 58.53 73 THR A N 1
ATOM 526 C CA . THR A 1 73 ? 8.353 19.044 4.618 1.00 58.53 73 THR A CA 1
ATOM 527 C C . THR A 1 73 ? 7.435 19.830 3.681 1.00 58.53 73 THR A C 1
ATOM 529 O O . THR A 1 73 ? 7.643 19.766 2.466 1.00 58.53 73 THR A O 1
ATOM 532 N N . PRO A 1 74 ? 6.422 20.564 4.177 1.00 59.28 74 PRO A N 1
ATOM 533 C CA . PRO A 1 74 ? 5.568 21.347 3.299 1.00 59.28 74 PRO A CA 1
ATOM 534 C C . PRO A 1 74 ? 6.437 22.387 2.588 1.00 59.28 74 PRO A C 1
ATOM 536 O O . PRO A 1 74 ? 7.046 23.237 3.244 1.00 59.28 74 PRO A O 1
ATOM 539 N N . LYS A 1 75 ? 6.522 22.337 1.252 1.00 56.75 75 LYS A N 1
ATOM 540 C CA . LYS A 1 75 ? 7.131 23.424 0.477 1.00 56.75 75 LYS A CA 1
ATOM 541 C C . LYS A 1 75 ? 6.231 24.647 0.633 1.00 56.75 75 LYS A C 1
ATOM 543 O O . LYS A 1 75 ? 5.199 24.758 -0.022 1.00 56.75 75 LYS A O 1
ATOM 548 N N . ARG A 1 76 ? 6.594 25.555 1.543 1.00 62.69 76 ARG A N 1
ATOM 549 C CA . ARG A 1 76 ? 5.965 26.875 1.634 1.00 62.69 76 ARG A CA 1
ATOM 550 C C . ARG A 1 76 ? 6.401 27.666 0.407 1.00 62.69 76 ARG A C 1
ATOM 552 O O . ARG A 1 76 ? 7.516 28.177 0.363 1.00 62.69 76 ARG A O 1
ATOM 559 N N . TYR A 1 77 ? 5.541 27.732 -0.602 1.00 68.94 77 TYR A N 1
ATOM 560 C CA . TYR A 1 77 ? 5.693 28.709 -1.671 1.00 6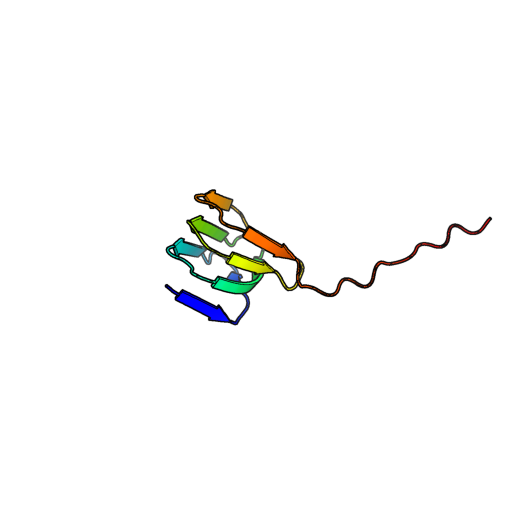8.94 77 TYR A CA 1
ATOM 561 C C . TYR A 1 77 ? 5.361 30.075 -1.070 1.00 68.94 77 TYR A C 1
ATOM 563 O O . TYR A 1 77 ? 4.197 30.388 -0.828 1.00 68.94 77 TYR A O 1
ATOM 571 N N . PHE A 1 78 ? 6.386 30.863 -0.750 1.00 67.12 78 PHE A N 1
ATOM 572 C CA . PHE A 1 78 ? 6.187 32.275 -0.454 1.00 67.12 78 PHE A CA 1
ATOM 573 C C . PHE A 1 78 ? 5.792 32.949 -1.769 1.00 67.12 78 PHE A C 1
ATOM 575 O O . PHE A 1 78 ? 6.623 33.099 -2.663 1.00 67.12 78 PHE A O 1
ATOM 582 N N . ALA A 1 79 ? 4.513 33.297 -1.912 1.00 60.62 79 ALA A N 1
ATOM 583 C CA . ALA A 1 79 ? 4.096 34.248 -2.929 1.00 60.62 79 ALA A CA 1
ATOM 584 C C . ALA A 1 79 ? 4.737 35.591 -2.555 1.00 60.62 79 ALA A C 1
ATOM 586 O O . ALA A 1 79 ? 4.392 36.174 -1.528 1.00 60.62 79 ALA A O 1
ATOM 587 N N . GLY A 1 80 ? 5.739 36.018 -3.323 1.00 63.34 80 GLY A N 1
ATOM 588 C CA . GLY A 1 80 ? 6.280 37.366 -3.205 1.00 63.34 80 GLY A CA 1
ATOM 589 C C . GLY A 1 80 ? 5.187 38.364 -3.572 1.00 63.34 80 GLY A C 1
ATOM 590 O O . GLY A 1 80 ? 4.634 38.270 -4.668 1.00 63.34 80 GLY A O 1
ATOM 591 N N . CYS A 1 81 ? 4.853 39.245 -2.629 1.00 49.00 81 CYS A N 1
ATOM 592 C CA . CYS A 1 81 ? 4.087 40.463 -2.883 1.00 49.00 81 CYS A CA 1
ATOM 593 C C . CYS A 1 81 ? 4.949 41.497 -3.610 1.00 49.00 81 CYS A C 1
ATOM 595 O O . CYS A 1 81 ? 6.171 41.533 -3.331 1.00 49.00 81 CYS A O 1
#

InterPro domains:
  IPR011050 Pectin lyase fold/virulence factor [SSF51126] (6-71)
  IPR012332 Autotransporter, pectate lyase C-like domain superfamily [G3DSA:2.160.20.20] (2-78)

Organism: NCBI:txid82979

Foldseek 3Di:
DAEAEEEAEWEAQEEAADEAEDAYEAEEEYEYDPNYAYEYAYANYEYAHQDDHDHPYYHYYPPYDYHDNHDDPPPPPPPDD

Sequence (81 aa):
MMQINGGLYAQNRAVIDLDMTSGSALTGLANQDATATVNLAMDDSRWNMNGDSLVNNLQLTNGSTVAFTGTTTPKRYFAGC